Protein AF-A0A4Q3WCX5-F1 (afdb_monomer_lite)

Foldseek 3Di:
DDDDPVLQCVLVVLVVLVCLQDPQWDWDWADLDPPAHTWIWTDDPAAIEIEGEDALVVPPVVVVSVVVVCVVVCVPPVRHQYEYEYEYEQPHDDPPCSQVVQQPPPPPHGYHYFYCPPDNNLRCCPDPPGDQDPPDVPDRSDQPDQLSVVVVVVDDSVVSVVVPDD

Structure (mmCIF, N/CA/C/O backbone):
data_AF-A0A4Q3WCX5-F1
#
_entry.id   AF-A0A4Q3WCX5-F1
#
loop_
_atom_site.group_PDB
_atom_site.id
_atom_site.type_symbol
_atom_site.label_atom_id
_atom_site.label_alt_id
_atom_site.label_comp_id
_atom_site.label_asym_id
_atom_site.label_entity_id
_atom_site.label_seq_id
_atom_site.pdbx_PDB_ins_code
_atom_site.Cartn_x
_atom_site.Cartn_y
_atom_site.Cartn_z
_atom_site.occupancy
_atom_site.B_iso_or_equiv
_atom_site.auth_seq_id
_atom_site.auth_comp_id
_atom_site.auth_asym_id
_atom_site.auth_atom_id
_atom_site.pdbx_PDB_model_num
ATOM 1 N N . MET A 1 1 ? 4.380 7.000 -21.592 1.00 39.69 1 MET A N 1
ATOM 2 C CA . MET A 1 1 ? 4.723 5.566 -21.637 1.00 39.69 1 MET A CA 1
ATOM 3 C C . MET A 1 1 ? 3.419 4.805 -21.784 1.00 39.69 1 MET A C 1
ATOM 5 O O . MET A 1 1 ? 2.483 5.125 -21.067 1.00 39.69 1 MET A O 1
ATOM 9 N N . GLN A 1 2 ? 3.297 3.947 -22.798 1.00 39.47 2 GLN A N 1
ATOM 10 C CA . GLN A 1 2 ? 2.069 3.188 -23.054 1.00 39.47 2 GLN A CA 1
ATOM 11 C C . GLN A 1 2 ? 1.974 2.072 -22.010 1.00 39.47 2 GLN A C 1
ATOM 13 O O . GLN A 1 2 ? 2.791 1.157 -22.020 1.00 39.47 2 GLN A O 1
ATOM 18 N N . SER A 1 3 ? 1.033 2.190 -21.077 1.00 44.22 3 SER A N 1
ATOM 19 C CA . SER A 1 3 ? 0.744 1.155 -20.085 1.00 44.22 3 SER A CA 1
ATOM 20 C C . SER A 1 3 ? 0.223 -0.090 -20.807 1.00 44.22 3 SER A C 1
ATOM 22 O O . SER A 1 3 ? -0.781 -0.013 -21.516 1.00 44.22 3 SER A O 1
ATOM 24 N N . SER A 1 4 ? 0.926 -1.215 -20.673 1.00 53.41 4 SER A N 1
ATOM 25 C CA . SER A 1 4 ? 0.477 -2.519 -21.168 1.00 53.41 4 SER A CA 1
ATOM 26 C C . SER A 1 4 ? -0.935 -2.849 -20.648 1.00 53.41 4 SER A C 1
ATOM 28 O O . SER A 1 4 ? -1.281 -2.461 -19.534 1.00 53.41 4 SER A O 1
ATOM 30 N N . PRO A 1 5 ? -1.768 -3.587 -21.403 1.00 57.22 5 PRO A N 1
ATOM 31 C CA . PRO A 1 5 ? -3.126 -3.943 -20.972 1.00 57.22 5 PRO A CA 1
ATOM 32 C C . PRO A 1 5 ? -3.152 -4.699 -19.634 1.00 57.22 5 PRO A C 1
ATOM 34 O O . PRO A 1 5 ? -4.095 -4.544 -18.866 1.00 57.22 5 PRO A O 1
ATOM 37 N N . GLU A 1 6 ? -2.088 -5.441 -19.329 1.00 56.97 6 GLU A N 1
ATOM 38 C CA . GLU A 1 6 ? -1.905 -6.162 -18.067 1.00 56.97 6 GLU A CA 1
ATOM 39 C C . GLU A 1 6 ? -1.707 -5.213 -16.877 1.00 56.97 6 GLU A C 1
ATOM 41 O O . GLU A 1 6 ? -2.261 -5.452 -15.812 1.00 56.97 6 GLU A O 1
ATOM 46 N N . THR A 1 7 ? -1.015 -4.076 -17.037 1.00 59.81 7 THR A N 1
ATOM 47 C CA . THR A 1 7 ? -0.852 -3.112 -15.932 1.00 59.81 7 THR A CA 1
ATOM 48 C C . THR A 1 7 ? -2.122 -2.314 -15.647 1.00 59.81 7 THR A C 1
ATOM 50 O O . THR A 1 7 ? -2.286 -1.798 -14.542 1.00 59.81 7 THR A O 1
ATOM 53 N N . LEU A 1 8 ? -3.051 -2.253 -16.607 1.00 62.56 8 LEU A N 1
ATOM 54 C CA . LEU A 1 8 ? -4.349 -1.598 -16.448 1.00 62.56 8 LEU A CA 1
ATOM 55 C C . LEU A 1 8 ? -5.356 -2.450 -15.656 1.00 62.56 8 LEU A C 1
ATOM 57 O O . LEU A 1 8 ? -6.221 -1.870 -15.000 1.00 62.56 8 LEU A O 1
ATOM 61 N N . SER A 1 9 ? -5.248 -3.787 -15.670 1.00 73.50 9 SER A N 1
ATOM 62 C CA . SER A 1 9 ? -6.115 -4.682 -14.878 1.00 73.50 9 SER A CA 1
ATOM 63 C C . SER A 1 9 ? -5.620 -4.910 -13.446 1.00 73.50 9 SER A C 1
ATOM 65 O O . SER A 1 9 ? -6.417 -5.289 -12.582 1.00 73.50 9 SER A O 1
ATOM 67 N N . LEU A 1 10 ? -4.343 -4.617 -13.161 1.00 76.88 10 LEU A N 1
ATOM 68 C CA . LEU A 1 10 ? -3.723 -4.824 -11.844 1.00 76.88 10 LEU A CA 1
ATOM 69 C C . LEU A 1 10 ? -4.521 -4.241 -10.667 1.00 76.88 10 LEU A C 1
ATOM 71 O O . LEU A 1 10 ? -4.666 -4.947 -9.671 1.00 76.88 10 LEU A O 1
ATOM 75 N N . PRO A 1 11 ? -5.070 -3.009 -10.714 1.00 79.25 11 PRO A N 1
ATOM 76 C CA . PRO A 1 11 ? -5.843 -2.479 -9.587 1.00 79.25 11 PRO A CA 1
ATOM 77 C C . PRO A 1 11 ? -7.115 -3.289 -9.303 1.00 79.25 11 PRO A C 1
ATOM 79 O O . PRO A 1 11 ? -7.466 -3.522 -8.144 1.00 79.25 11 PRO A O 1
ATOM 82 N N . THR A 1 12 ? -7.785 -3.770 -10.351 1.00 80.50 12 THR A N 1
ATOM 83 C CA . THR A 1 12 ? -8.988 -4.600 -10.230 1.00 80.50 12 THR A CA 1
ATOM 84 C C . THR A 1 12 ? -8.648 -5.985 -9.676 1.00 80.50 12 THR A C 1
ATOM 86 O O . THR A 1 12 ? -9.320 -6.474 -8.765 1.00 80.50 12 THR A O 1
ATOM 89 N N . GLU A 1 13 ? -7.565 -6.598 -10.156 1.00 83.75 13 GLU A N 1
ATOM 90 C CA . GLU A 1 13 ? -7.060 -7.878 -9.645 1.00 83.75 13 GLU A CA 1
ATOM 91 C C . GLU A 1 13 ? -6.621 -7.769 -8.179 1.00 83.75 13 GLU A C 1
ATOM 93 O O . GLU A 1 13 ? -6.980 -8.611 -7.350 1.00 83.75 13 GLU A O 1
ATOM 98 N N . LEU A 1 14 ? -5.931 -6.682 -7.828 1.00 84.06 14 LEU A N 1
ATOM 99 C CA . LEU A 1 14 ? -5.514 -6.352 -6.468 1.00 84.06 14 LEU A CA 1
ATOM 100 C C . LEU A 1 14 ? -6.710 -6.229 -5.534 1.00 84.06 14 LEU A C 1
ATOM 102 O O . LEU A 1 14 ? -6.723 -6.839 -4.466 1.00 84.06 14 LEU A O 1
ATOM 106 N N . ARG A 1 15 ? -7.745 -5.498 -5.953 1.00 85.38 15 ARG A N 1
ATOM 107 C CA . ARG A 1 15 ? -8.984 -5.379 -5.188 1.00 85.38 15 ARG A CA 1
ATOM 108 C C . ARG A 1 15 ? -9.668 -6.729 -5.000 1.00 85.38 15 ARG A C 1
ATOM 110 O O . ARG A 1 15 ? -10.064 -7.029 -3.877 1.00 85.38 15 ARG A O 1
ATOM 117 N N . SER A 1 16 ? -9.817 -7.523 -6.061 1.00 84.12 16 SER A N 1
ATOM 118 C CA . SER A 1 16 ? -10.473 -8.836 -5.975 1.00 84.12 16 SER A CA 1
ATOM 119 C C . SER A 1 16 ? -9.734 -9.769 -5.009 1.00 84.12 16 SER A C 1
ATOM 121 O O . SER A 1 16 ? -10.332 -10.299 -4.076 1.00 84.12 16 SER A O 1
ATOM 123 N N . THR A 1 17 ? -8.406 -9.834 -5.126 1.00 83.75 17 THR A N 1
ATOM 124 C CA . THR A 1 17 ? -7.548 -10.647 -4.259 1.00 83.75 17 THR A CA 1
ATOM 125 C C . THR A 1 17 ? -7.612 -10.175 -2.808 1.00 83.75 17 THR A C 1
ATOM 127 O O . THR A 1 17 ? -7.723 -10.984 -1.889 1.00 83.75 17 THR A O 1
ATOM 130 N N . LEU A 1 18 ? -7.565 -8.861 -2.570 1.00 83.38 18 LEU A N 1
ATOM 131 C CA . LEU A 1 18 ? -7.685 -8.311 -1.221 1.00 83.38 18 LEU A CA 1
ATOM 132 C C . LEU A 1 18 ? -9.070 -8.564 -0.620 1.00 83.38 18 LEU A C 1
ATOM 134 O O . LEU A 1 18 ? -9.153 -8.854 0.572 1.00 83.38 18 LEU A O 1
ATOM 138 N N . ALA A 1 19 ? -10.137 -8.486 -1.415 1.00 84.06 19 ALA A N 1
ATOM 139 C CA . ALA A 1 19 ? -11.495 -8.772 -0.964 1.00 84.06 19 ALA A CA 1
ATOM 140 C C . ALA A 1 19 ? -11.661 -10.236 -0.534 1.00 84.06 19 ALA A C 1
ATOM 142 O O . ALA A 1 19 ? -12.272 -10.500 0.505 1.00 84.06 19 ALA A O 1
ATOM 143 N N . ASP A 1 20 ? -11.047 -11.168 -1.264 1.00 81.88 20 ASP A N 1
ATOM 144 C CA . ASP A 1 20 ? -11.038 -12.588 -0.907 1.00 81.88 20 ASP A CA 1
ATOM 145 C C . ASP A 1 20 ? -10.256 -12.855 0.389 1.00 81.88 20 ASP A C 1
ATOM 147 O O . ASP A 1 20 ? -10.688 -13.642 1.238 1.00 81.88 20 ASP A O 1
ATOM 151 N N . LEU A 1 21 ? -9.126 -12.164 0.578 1.00 75.12 21 LEU A N 1
ATOM 152 C CA . LEU A 1 21 ? -8.282 -12.287 1.772 1.00 75.12 21 LEU A CA 1
ATOM 153 C C . LEU A 1 21 ? -8.895 -11.622 3.017 1.00 75.12 21 LEU A C 1
ATOM 155 O O . LEU A 1 21 ? -8.645 -12.058 4.143 1.00 75.12 21 LEU A O 1
ATOM 159 N N . MET A 1 22 ? -9.691 -10.566 2.837 1.00 77.25 22 MET A N 1
ATOM 160 C CA . MET A 1 22 ? -10.163 -9.685 3.908 1.00 77.25 22 MET A CA 1
ATOM 161 C C . MET A 1 22 ? -11.687 -9.632 3.980 1.00 77.25 22 MET A C 1
ATOM 163 O O . MET A 1 22 ? -12.321 -8.622 3.658 1.00 77.25 22 MET A O 1
ATOM 167 N N . LYS A 1 23 ? -12.292 -10.698 4.505 1.00 75.25 23 LYS A N 1
ATOM 168 C CA . LYS A 1 23 ? -13.734 -10.708 4.783 1.00 75.25 23 LYS A CA 1
ATOM 169 C C . LYS A 1 23 ? -14.084 -9.612 5.801 1.00 75.25 23 LYS A C 1
ATOM 171 O O . LYS A 1 23 ? -13.560 -9.605 6.912 1.00 75.25 23 LYS A O 1
ATOM 176 N N . GLY A 1 24 ? -14.967 -8.688 5.415 1.00 73.50 24 GLY A N 1
ATOM 177 C CA . GLY A 1 24 ? -15.431 -7.580 6.264 1.00 73.50 24 GLY A CA 1
ATOM 178 C C . GLY A 1 24 ? -14.653 -6.264 6.126 1.00 73.50 24 GLY A C 1
ATOM 179 O O . GLY A 1 24 ? -14.924 -5.331 6.880 1.00 73.50 24 GLY A O 1
ATOM 180 N N . ALA A 1 25 ? -13.708 -6.163 5.186 1.00 83.31 25 ALA A N 1
ATOM 181 C CA . ALA A 1 25 ? -13.128 -4.881 4.791 1.00 83.31 25 ALA A CA 1
ATOM 182 C C . ALA A 1 25 ? -13.940 -4.232 3.658 1.00 83.31 25 ALA A C 1
ATOM 184 O O . ALA A 1 25 ? -14.460 -4.919 2.778 1.00 83.31 25 ALA A O 1
ATOM 185 N N . THR A 1 26 ? -14.023 -2.903 3.668 1.00 88.50 26 THR A N 1
ATOM 186 C CA . THR A 1 26 ? -14.629 -2.129 2.579 1.00 88.50 26 THR A CA 1
ATOM 187 C C . THR A 1 26 ? -13.536 -1.685 1.618 1.00 88.50 26 THR A C 1
ATOM 189 O O . THR A 1 26 ? -12.497 -1.198 2.059 1.00 88.50 26 THR A O 1
ATOM 192 N N . PHE A 1 27 ? -13.778 -1.820 0.316 1.00 89.38 27 PHE A N 1
ATOM 193 C CA . PHE A 1 27 ? -12.826 -1.440 -0.725 1.00 89.38 27 PHE A CA 1
ATOM 194 C C . PHE A 1 27 ? -13.395 -0.347 -1.625 1.00 89.38 27 PHE A C 1
ATOM 196 O O . PHE A 1 27 ? -14.541 -0.454 -2.067 1.00 89.38 27 PHE A O 1
ATOM 203 N N . SER A 1 28 ? -12.585 0.662 -1.937 1.00 89.69 28 SER A N 1
ATOM 204 C CA . SER A 1 28 ? -12.871 1.666 -2.967 1.00 89.69 28 SER A CA 1
ATOM 205 C C . SER A 1 28 ? -11.671 1.843 -3.893 1.00 89.69 28 SER A C 1
ATOM 207 O O . SER A 1 28 ? -10.533 1.605 -3.504 1.00 89.69 28 SER A O 1
ATOM 209 N N . GLU A 1 29 ? -11.929 2.234 -5.136 1.00 89.69 29 GLU A N 1
ATOM 210 C CA . GLU A 1 29 ? -10.898 2.586 -6.114 1.00 89.69 29 GLU A CA 1
ATOM 211 C C . GLU A 1 29 ? -10.969 4.086 -6.364 1.00 89.69 29 GLU A C 1
ATOM 213 O O . GLU A 1 29 ? -12.040 4.616 -6.662 1.00 89.69 29 GLU A O 1
ATOM 218 N N . GLU A 1 30 ? -9.839 4.772 -6.225 1.00 88.12 30 GLU A N 1
ATOM 219 C CA . GLU A 1 30 ? -9.784 6.224 -6.329 1.00 88.12 30 GLU A CA 1
ATOM 220 C C . GLU A 1 30 ? -8.654 6.680 -7.248 1.00 88.12 30 GLU A C 1
ATOM 222 O O . GLU A 1 30 ? -7.478 6.378 -7.037 1.00 88.12 30 GLU A O 1
ATOM 227 N N . VAL A 1 31 ? -9.001 7.466 -8.267 1.00 89.25 31 VAL A N 1
ATOM 228 C CA . VAL A 1 31 ? -8.014 8.111 -9.137 1.00 89.25 31 VAL A CA 1
ATOM 229 C C . VAL A 1 31 ? -7.523 9.380 -8.447 1.00 89.25 31 VAL A C 1
ATOM 231 O O . VAL A 1 31 ? -8.137 10.441 -8.547 1.00 89.25 31 VAL A O 1
ATOM 234 N N . LEU A 1 32 ? -6.409 9.270 -7.722 1.00 87.25 32 LEU A N 1
ATOM 235 C CA . LEU A 1 32 ? -5.849 10.395 -6.961 1.00 87.25 32 LEU A CA 1
ATOM 236 C C . LEU A 1 32 ? -5.078 11.391 -7.841 1.00 87.25 32 LEU A C 1
ATOM 238 O O . LEU A 1 32 ? -4.933 12.560 -7.477 1.00 87.25 32 LEU A O 1
ATOM 242 N N . ARG A 1 33 ? -4.584 10.942 -9.001 1.00 83.38 33 ARG A N 1
ATOM 243 C CA . ARG A 1 33 ? -3.826 11.756 -9.957 1.00 83.38 33 ARG A CA 1
ATOM 244 C C . ARG A 1 33 ? -4.130 11.321 -11.389 1.00 83.38 33 ARG A C 1
ATOM 246 O O . ARG A 1 33 ? -4.118 10.134 -11.694 1.00 83.38 33 ARG A O 1
ATOM 253 N N . GLY A 1 34 ? -4.368 12.289 -12.274 1.00 77.19 34 GLY A N 1
ATOM 254 C CA . GLY A 1 34 ? -4.553 12.019 -13.700 1.00 77.19 34 GLY A CA 1
ATOM 255 C C . GLY A 1 34 ? -3.282 11.447 -14.333 1.00 77.19 34 GLY A C 1
ATOM 256 O O . GLY A 1 34 ? -2.194 11.967 -14.095 1.00 77.19 34 GLY A O 1
ATOM 257 N N . GLY A 1 35 ? -3.431 10.389 -15.133 1.00 75.38 35 GLY A N 1
ATOM 258 C CA . GLY A 1 35 ? -2.319 9.702 -15.799 1.00 75.38 35 GLY A CA 1
ATOM 259 C C . GLY A 1 35 ? -1.666 8.578 -14.987 1.00 75.38 35 GLY A C 1
ATOM 260 O O . GLY A 1 35 ? -0.820 7.882 -15.538 1.00 75.38 35 GLY A O 1
ATOM 261 N N . CYS A 1 36 ? -2.075 8.367 -13.732 1.00 80.62 36 CYS A N 1
ATOM 262 C CA . CYS A 1 36 ? -1.656 7.228 -12.912 1.00 80.62 36 CYS A CA 1
ATOM 263 C C . CYS A 1 36 ? -2.797 6.208 -12.762 1.00 80.62 36 CYS A C 1
ATOM 265 O O . CYS A 1 36 ? -3.968 6.527 -12.988 1.00 80.62 36 CYS A O 1
ATOM 267 N N . LEU A 1 37 ? -2.453 4.988 -12.346 1.00 83.12 37 LEU A N 1
ATOM 268 C CA . LEU A 1 37 ? -3.434 3.952 -12.021 1.00 83.12 37 LEU A CA 1
ATOM 269 C C . LEU A 1 37 ? -4.257 4.331 -10.773 1.00 83.12 37 LEU A C 1
ATOM 271 O O . LEU A 1 37 ? -3.757 5.046 -9.896 1.00 83.12 37 LEU A O 1
ATOM 275 N N . PRO A 1 38 ? -5.517 3.866 -10.672 1.00 87.31 38 PRO A N 1
ATOM 276 C CA . PRO A 1 38 ? -6.331 4.076 -9.483 1.00 87.31 38 PRO A CA 1
ATOM 277 C C . PRO A 1 38 ? -5.689 3.423 -8.255 1.00 87.31 38 PRO A C 1
ATOM 279 O O . PRO A 1 38 ? -5.157 2.315 -8.313 1.00 87.31 38 PRO A O 1
ATOM 282 N N . VAL A 1 39 ? -5.777 4.120 -7.124 1.00 91.19 39 VAL A N 1
ATOM 283 C CA . VAL A 1 39 ? -5.345 3.627 -5.817 1.00 91.19 39 VAL A CA 1
ATOM 284 C C . VAL A 1 39 ? -6.493 2.842 -5.200 1.00 91.19 39 VAL A C 1
ATOM 286 O O . VAL A 1 39 ? -7.607 3.354 -5.075 1.00 91.19 39 VAL A O 1
ATOM 289 N N . VAL A 1 40 ? -6.223 1.606 -4.788 1.00 92.06 40 VAL A N 1
ATOM 290 C CA . VAL A 1 40 ? -7.197 0.779 -4.071 1.00 92.06 40 VAL A CA 1
ATOM 291 C C . VAL A 1 40 ? -7.118 1.131 -2.590 1.00 92.06 40 VAL A C 1
ATOM 293 O O . VAL A 1 40 ? -6.089 0.937 -1.950 1.00 92.06 40 VAL A O 1
ATOM 296 N N . MET A 1 41 ? 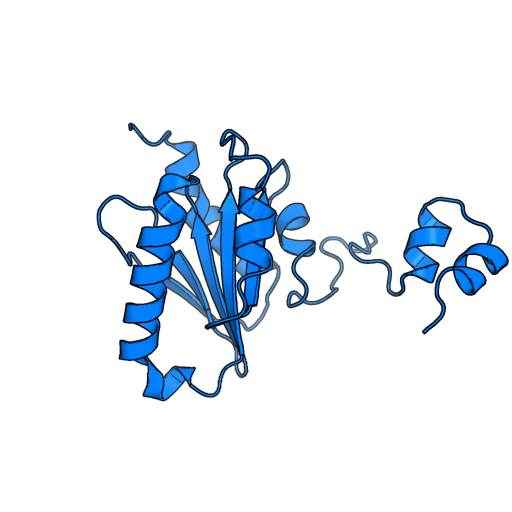-8.198 1.647 -2.021 1.00 92.12 41 MET A N 1
ATOM 297 C CA . MET A 1 41 ? -8.321 1.917 -0.593 1.00 92.12 41 MET A CA 1
ATOM 298 C C . MET A 1 41 ? -9.025 0.749 0.086 1.00 92.12 41 MET A C 1
ATOM 300 O O . MET A 1 41 ? -10.118 0.354 -0.310 1.00 92.12 41 MET A O 1
ATOM 304 N N . MET A 1 42 ? -8.420 0.227 1.146 1.00 91.25 42 MET A N 1
ATOM 305 C CA . MET A 1 42 ? -9.026 -0.738 2.054 1.00 91.25 42 MET A CA 1
ATOM 306 C C . MET A 1 42 ? -9.334 -0.050 3.382 1.00 91.25 42 MET A C 1
ATOM 308 O O . MET A 1 42 ? -8.429 0.352 4.118 1.00 91.25 42 MET A O 1
ATOM 312 N N . LEU A 1 43 ? -10.618 0.042 3.714 1.00 90.06 43 LEU A N 1
ATOM 313 C CA . LEU A 1 43 ? -11.111 0.635 4.947 1.00 90.06 43 LEU A CA 1
ATOM 314 C C . LEU A 1 43 ? -11.596 -0.447 5.913 1.00 90.06 43 LEU A C 1
ATOM 316 O O . LEU A 1 43 ? -12.410 -1.307 5.575 1.00 90.06 43 LEU A O 1
ATOM 320 N N . ARG A 1 44 ? -11.114 -0.368 7.151 1.00 88.44 44 ARG A N 1
ATOM 321 C CA . ARG A 1 44 ? -11.549 -1.191 8.285 1.00 88.44 44 ARG A CA 1
ATOM 322 C C . ARG A 1 44 ? -11.964 -0.295 9.447 1.00 88.44 44 ARG A C 1
ATOM 324 O O . ARG A 1 44 ? -11.771 0.925 9.420 1.00 88.44 44 ARG A O 1
ATOM 331 N N . GLN A 1 45 ? -12.505 -0.899 10.504 1.00 85.62 45 GLN A N 1
ATOM 332 C CA . GLN A 1 45 ? -12.936 -0.168 11.699 1.00 85.62 45 GLN A CA 1
ATOM 333 C C . GLN A 1 45 ? -11.809 0.705 12.280 1.00 85.62 45 GLN A C 1
ATOM 335 O O . GLN A 1 45 ? -12.024 1.892 12.514 1.00 85.62 45 GLN A O 1
ATOM 340 N N . HIS A 1 46 ? -10.592 0.162 12.383 1.00 86.88 46 HIS A N 1
ATOM 341 C CA . HIS A 1 46 ? -9.446 0.836 13.009 1.00 86.88 46 HIS A CA 1
ATOM 342 C C . HIS A 1 46 ? -8.297 1.175 12.053 1.00 86.88 46 HIS A C 1
ATOM 344 O O . HIS A 1 46 ? -7.304 1.733 12.493 1.00 86.88 46 HIS A O 1
ATOM 350 N N . ALA A 1 47 ? -8.399 0.852 10.760 1.00 89.75 47 ALA A N 1
ATOM 351 C CA . ALA A 1 47 ? -7.286 1.028 9.828 1.00 89.75 47 ALA A CA 1
ATOM 352 C C . ALA A 1 47 ? -7.745 1.497 8.446 1.00 89.75 47 ALA A C 1
ATOM 354 O O . ALA A 1 47 ? -8.827 1.124 7.984 1.00 89.75 47 ALA A O 1
ATOM 355 N N . LEU A 1 48 ? -6.884 2.269 7.792 1.00 92.56 48 LEU A N 1
ATOM 356 C CA . LEU A 1 48 ? -6.963 2.658 6.390 1.00 92.56 48 LEU A CA 1
ATOM 357 C C . LEU A 1 48 ? -5.671 2.215 5.704 1.00 92.56 48 LEU A C 1
ATOM 359 O O . LEU A 1 48 ? -4.576 2.572 6.135 1.00 92.56 48 LEU A O 1
ATOM 363 N N . THR A 1 49 ? -5.786 1.453 4.625 1.00 93.19 49 THR A N 1
ATOM 364 C CA . THR A 1 49 ? -4.631 1.039 3.829 1.00 93.19 49 THR A CA 1
ATOM 365 C C . THR A 1 49 ? -4.846 1.434 2.381 1.00 93.19 49 THR A C 1
ATOM 367 O O . THR A 1 49 ? -5.816 1.000 1.768 1.00 93.19 49 THR A O 1
ATOM 370 N N . ALA A 1 50 ? -3.947 2.250 1.846 1.00 94.50 50 ALA A N 1
ATOM 371 C CA . ALA A 1 50 ? -3.936 2.627 0.441 1.00 94.50 50 ALA A CA 1
ATOM 372 C C . ALA A 1 50 ? -2.952 1.739 -0.317 1.00 94.50 50 ALA A C 1
ATOM 374 O O . ALA A 1 50 ? -1.809 1.600 0.112 1.00 94.50 50 ALA A O 1
ATOM 375 N N . PHE A 1 51 ? -3.377 1.167 -1.435 1.00 93.75 51 PHE A N 1
ATOM 376 C CA . PHE A 1 51 ? -2.533 0.392 -2.329 1.00 93.75 51 PHE A CA 1
ATOM 377 C C . 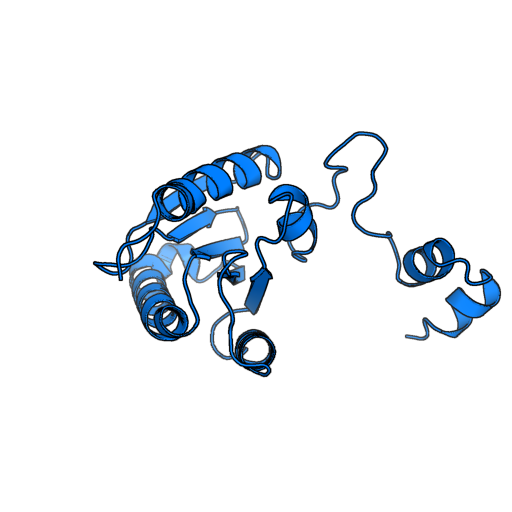PHE A 1 51 ? -2.397 1.130 -3.657 1.00 93.75 51 PHE A C 1
ATOM 379 O O . PHE A 1 51 ? -3.364 1.259 -4.410 1.00 93.75 51 PHE A O 1
ATOM 386 N N . ALA A 1 52 ? -1.199 1.632 -3.928 1.00 93.69 52 ALA A N 1
ATOM 387 C CA . ALA A 1 52 ? -0.863 2.313 -5.170 1.00 93.69 52 ALA A CA 1
ATOM 388 C C . ALA A 1 52 ? -0.009 1.392 -6.044 1.00 93.69 52 ALA A C 1
ATOM 390 O O . ALA A 1 52 ? 0.846 0.683 -5.522 1.00 93.69 52 ALA A O 1
ATOM 391 N N . VAL A 1 53 ? -0.233 1.408 -7.357 1.00 91.62 53 VAL A N 1
ATOM 392 C CA . VAL A 1 53 ? 0.542 0.636 -8.340 1.00 91.62 53 VAL A CA 1
ATOM 393 C C . VAL A 1 53 ? 1.244 1.619 -9.271 1.00 91.62 53 VAL A C 1
ATOM 395 O O . VAL A 1 53 ? 0.594 2.528 -9.787 1.00 91.62 53 VAL A O 1
ATOM 398 N N . GLY A 1 54 ? 2.545 1.445 -9.490 1.00 89.81 54 GLY A N 1
ATOM 399 C CA . GLY A 1 54 ? 3.323 2.331 -10.356 1.00 89.81 54 GLY A CA 1
ATOM 400 C C . GLY A 1 54 ? 4.813 2.004 -10.368 1.00 89.81 54 GLY A C 1
ATOM 401 O O . GLY A 1 54 ? 5.251 1.029 -9.750 1.00 89.81 54 GLY A O 1
ATOM 402 N N . ASP A 1 55 ? 5.586 2.821 -11.081 1.00 90.56 55 ASP A N 1
ATOM 403 C CA . ASP A 1 55 ? 7.050 2.743 -11.107 1.00 90.56 55 ASP A CA 1
ATOM 404 C C . ASP A 1 55 ? 7.715 3.645 -10.047 1.00 90.56 55 ASP A C 1
ATOM 406 O O . ASP A 1 55 ? 7.046 4.230 -9.201 1.00 90.56 55 ASP A O 1
ATOM 410 N N . GLU A 1 56 ? 9.043 3.755 -10.027 1.00 91.31 56 GLU A N 1
ATOM 411 C CA . GLU A 1 56 ? 9.726 4.639 -9.065 1.00 91.31 56 GLU A CA 1
ATOM 412 C C . GLU A 1 56 ? 9.382 6.131 -9.261 1.00 91.31 56 GLU A C 1
ATOM 414 O O . GLU A 1 56 ? 9.298 6.869 -8.278 1.00 91.31 56 GLU A O 1
ATOM 419 N N . ALA A 1 57 ? 9.134 6.584 -10.494 1.00 89.69 57 ALA A N 1
ATOM 420 C CA . ALA A 1 57 ? 8.820 7.983 -10.794 1.00 89.69 57 ALA A CA 1
ATOM 421 C C . ALA A 1 57 ? 7.391 8.372 -10.374 1.00 89.69 57 ALA A C 1
ATOM 423 O O . ALA A 1 57 ? 7.126 9.536 -10.055 1.00 89.69 57 ALA A O 1
ATOM 424 N N . ASP A 1 58 ? 6.482 7.400 -10.335 1.00 90.94 58 ASP A N 1
ATOM 425 C CA . ASP A 1 58 ? 5.097 7.581 -9.905 1.00 90.94 58 ASP A CA 1
ATOM 426 C C . ASP A 1 58 ? 4.932 7.678 -8.380 1.00 90.94 58 ASP A C 1
ATOM 428 O O . ASP A 1 58 ? 3.921 8.215 -7.912 1.00 90.94 58 ASP A O 1
ATOM 432 N N . TYR A 1 59 ? 5.916 7.217 -7.599 1.00 92.50 59 TYR A N 1
ATOM 433 C CA . TYR A 1 59 ? 5.800 7.108 -6.142 1.00 92.50 59 TYR A CA 1
ATOM 434 C C . TYR A 1 59 ? 5.535 8.457 -5.467 1.00 92.50 59 TYR A C 1
ATOM 436 O O . TYR A 1 59 ? 4.504 8.626 -4.812 1.00 92.50 59 TYR A O 1
ATOM 444 N N . GLU A 1 60 ? 6.443 9.424 -5.631 1.00 92.12 60 GLU A N 1
ATOM 445 C CA . GLU A 1 60 ? 6.373 10.700 -4.909 1.00 92.12 60 GLU A CA 1
ATOM 446 C C . GLU A 1 60 ? 5.075 11.459 -5.239 1.00 92.12 60 GLU A C 1
ATOM 448 O O . GLU A 1 60 ? 4.353 11.867 -4.323 1.00 92.12 60 GLU A O 1
ATOM 453 N N . PRO A 1 61 ? 4.675 11.589 -6.521 1.00 92.38 61 PRO A N 1
ATOM 454 C CA . PRO A 1 61 ? 3.431 12.270 -6.846 1.00 92.38 61 PRO A CA 1
ATOM 455 C C . PRO A 1 61 ? 2.167 11.544 -6.370 1.00 92.38 61 PRO A C 1
ATOM 457 O O . PRO A 1 61 ? 1.202 12.211 -5.986 1.00 92.38 61 PRO A O 1
ATOM 460 N N . LEU A 1 62 ? 2.136 10.205 -6.406 1.00 93.00 62 LEU A N 1
ATOM 461 C CA . LEU A 1 62 ? 1.003 9.427 -5.893 1.00 93.00 62 LEU A CA 1
ATOM 462 C C . LEU A 1 62 ? 0.897 9.542 -4.377 1.00 93.00 62 LEU A C 1
ATOM 464 O O . LEU A 1 62 ? -0.201 9.706 -3.843 1.00 93.00 62 LEU A O 1
ATOM 468 N N . TYR A 1 63 ? 2.031 9.509 -3.686 1.00 93.81 63 TYR A N 1
ATOM 469 C CA . TYR A 1 63 ? 2.083 9.655 -2.243 1.00 93.81 63 TYR A CA 1
ATOM 470 C C . TYR A 1 63 ? 1.653 11.061 -1.794 1.00 93.81 63 TYR A C 1
ATOM 472 O O . TYR A 1 63 ? 0.859 11.208 -0.862 1.00 93.81 63 TYR A O 1
ATOM 480 N N . GLU A 1 64 ? 2.070 12.111 -2.504 1.00 93.38 64 GLU A N 1
ATOM 481 C CA . GLU A 1 64 ? 1.573 13.474 -2.279 1.00 93.38 64 GLU A CA 1
ATOM 482 C C . GLU A 1 64 ? 0.066 13.604 -2.537 1.00 93.38 64 GLU A C 1
ATOM 484 O O . GLU A 1 64 ? -0.660 14.242 -1.764 1.00 93.38 64 GLU A O 1
ATOM 489 N N . ALA A 1 65 ? -0.438 12.981 -3.605 1.00 93.75 65 ALA A N 1
ATOM 490 C CA . ALA A 1 65 ? -1.868 12.957 -3.898 1.00 93.75 65 ALA A CA 1
ATOM 491 C C . ALA A 1 65 ? -2.656 12.230 -2.796 1.00 93.75 65 ALA A C 1
ATOM 493 O O . ALA A 1 65 ? -3.702 12.717 -2.360 1.00 93.75 65 ALA A O 1
ATOM 494 N N . PHE A 1 66 ? -2.114 11.128 -2.275 1.00 94.38 66 PHE A N 1
ATOM 495 C CA . PHE A 1 66 ? -2.666 10.411 -1.132 1.00 94.38 66 PHE A CA 1
ATOM 496 C C . PHE A 1 66 ? -2.715 11.267 0.132 1.00 94.38 66 PHE A C 1
ATOM 498 O O . PHE A 1 66 ? -3.772 11.351 0.756 1.00 94.38 66 PHE A O 1
ATOM 505 N N . LYS A 1 67 ? -1.634 11.972 0.485 1.00 93.81 67 LYS A N 1
ATOM 506 C CA . LYS A 1 67 ? -1.628 12.884 1.642 1.00 93.81 67 LYS A CA 1
ATOM 507 C C . LYS A 1 67 ? -2.710 13.956 1.522 1.00 93.81 67 LYS A C 1
ATOM 509 O O . LYS A 1 67 ? -3.463 14.187 2.467 1.00 93.81 67 LYS A O 1
ATOM 514 N N . LYS A 1 68 ? -2.845 14.577 0.346 1.00 93.56 68 LYS A N 1
ATOM 515 C CA . LYS A 1 68 ? -3.904 15.568 0.083 1.00 93.56 68 LYS A CA 1
ATOM 516 C C . LYS A 1 68 ? -5.296 14.961 0.221 1.00 93.56 68 LYS A C 1
ATOM 518 O O . LYS A 1 68 ? -6.185 15.595 0.788 1.00 93.56 68 LYS A O 1
ATOM 523 N N . HIS A 1 69 ? -5.488 13.746 -0.281 1.00 93.06 69 HIS A N 1
ATOM 524 C CA . HIS A 1 69 ? -6.756 13.034 -0.172 1.00 93.06 69 HIS A CA 1
ATOM 525 C C . HIS A 1 69 ? -7.106 12.671 1.271 1.00 93.06 69 HIS A C 1
ATOM 527 O O . HIS A 1 69 ? -8.243 12.854 1.707 1.00 93.06 69 HIS A O 1
ATOM 533 N N . TYR A 1 70 ? -6.110 12.246 2.044 1.00 92.44 70 TYR A N 1
ATOM 534 C CA . TYR A 1 70 ? -6.261 11.985 3.466 1.00 92.44 70 TYR A CA 1
ATOM 535 C C . TYR A 1 70 ? -6.678 13.237 4.238 1.00 92.44 70 TYR A C 1
ATOM 537 O O . TYR A 1 70 ? -7.619 13.188 5.027 1.00 92.44 70 TYR A O 1
ATOM 545 N N . LEU A 1 71 ? -6.040 14.381 3.973 1.00 92.00 71 LEU A N 1
ATOM 546 C CA . LEU A 1 71 ? -6.378 15.641 4.638 1.00 92.00 71 LEU A CA 1
ATOM 547 C C . LEU A 1 71 ? -7.831 16.068 4.376 1.00 92.00 71 LEU A C 1
ATOM 549 O O . LEU A 1 71 ? -8.506 16.515 5.307 1.00 92.00 71 LEU A O 1
ATOM 553 N N . LYS A 1 72 ? -8.341 15.861 3.153 1.00 92.25 72 LYS A N 1
ATOM 554 C CA . LYS A 1 72 ? -9.750 16.129 2.800 1.00 92.25 72 LYS A CA 1
ATOM 555 C C . LYS A 1 72 ? -10.741 15.271 3.593 1.00 92.25 72 LYS A C 1
ATOM 557 O O . LYS A 1 72 ? -11.841 15.729 3.877 1.00 92.25 72 LYS A O 1
ATOM 562 N N . ASN A 1 73 ? -10.343 14.058 3.972 1.00 90.44 73 ASN A N 1
ATOM 563 C CA . ASN A 1 73 ? -11.170 13.091 4.700 1.00 90.44 73 ASN A CA 1
ATOM 564 C C . ASN A 1 73 ? -10.750 12.935 6.174 1.00 90.44 73 ASN A C 1
ATOM 566 O O . ASN A 1 73 ? -11.146 11.983 6.851 1.00 90.44 73 ASN A O 1
ATOM 570 N N . SER A 1 74 ? -9.964 13.880 6.699 1.00 88.69 74 SER A N 1
ATOM 571 C CA . SER A 1 74 ? -9.362 13.810 8.038 1.00 88.69 74 SER A CA 1
ATOM 572 C C . SER A 1 74 ? -10.385 13.618 9.160 1.00 88.69 74 SER A C 1
ATOM 574 O O . SER A 1 74 ? -10.110 12.890 10.114 1.00 88.69 74 SER A O 1
ATOM 576 N N . ALA A 1 75 ? -11.590 14.175 9.024 1.00 88.06 75 ALA A N 1
ATOM 577 C CA . ALA A 1 75 ? -12.682 13.976 9.978 1.00 88.06 75 ALA A CA 1
ATOM 578 C C . ALA A 1 75 ? -13.045 12.492 10.185 1.00 88.06 75 ALA A C 1
ATOM 580 O O . ALA A 1 75 ? -13.419 12.099 11.285 1.00 88.06 75 ALA A O 1
ATOM 581 N N . GLN A 1 76 ? -12.915 11.662 9.147 1.00 86.06 76 GLN A N 1
ATOM 582 C CA . GLN A 1 76 ? -13.252 10.237 9.200 1.00 86.06 76 GLN A CA 1
ATOM 583 C C . GLN A 1 76 ? -12.028 9.342 9.432 1.00 86.06 76 GLN A C 1
ATOM 585 O O . GLN A 1 76 ? -12.171 8.216 9.914 1.00 86.06 76 GLN A O 1
ATOM 590 N N . TRP A 1 77 ? -10.834 9.796 9.039 1.00 91.00 77 TRP A N 1
ATOM 591 C CA . TRP A 1 77 ? -9.639 8.947 8.974 1.00 91.00 77 TRP A CA 1
ATOM 592 C C . TRP A 1 77 ? -8.587 9.248 10.042 1.00 91.00 77 TRP A C 1
ATOM 594 O O . TRP A 1 77 ? -7.742 8.396 10.286 1.00 91.00 77 TRP A O 1
ATOM 604 N N . SER A 1 78 ? -8.668 10.393 10.727 1.00 88.25 78 SER A N 1
ATOM 605 C CA . SER A 1 78 ? -7.715 10.803 11.777 1.00 88.25 78 SER A CA 1
ATOM 606 C C . SER A 1 78 ? -7.564 9.817 12.936 1.00 88.25 78 SER A C 1
ATOM 608 O O . SER A 1 78 ? -6.522 9.797 13.582 1.00 88.25 78 SER A O 1
ATOM 610 N N . THR A 1 79 ? -8.578 8.994 13.196 1.00 88.38 79 THR A N 1
ATOM 611 C CA . THR A 1 79 ? -8.573 7.983 14.264 1.00 88.38 79 THR A CA 1
ATOM 612 C C . THR A 1 79 ? -8.129 6.596 13.793 1.00 88.38 79 THR A C 1
ATOM 614 O O . THR A 1 79 ? -8.157 5.650 14.579 1.00 88.38 79 THR A O 1
ATOM 617 N N . LYS A 1 80 ? -7.763 6.441 12.514 1.00 89.88 80 LYS A N 1
ATOM 618 C CA . LYS A 1 80 ? -7.399 5.153 11.914 1.00 89.88 80 LYS A CA 1
ATOM 619 C C . LYS A 1 80 ? -5.891 5.012 11.794 1.00 89.88 80 LYS A C 1
ATOM 621 O O . LYS A 1 80 ? -5.194 5.961 11.453 1.00 89.88 80 LYS A O 1
ATOM 626 N N . ASP A 1 81 ? -5.409 3.787 11.962 1.00 90.62 81 ASP A N 1
ATOM 627 C CA . ASP A 1 81 ? -4.048 3.420 11.594 1.00 90.62 81 ASP A CA 1
ATOM 628 C C . ASP A 1 81 ? -3.899 3.484 10.073 1.00 90.62 81 ASP A C 1
ATOM 630 O O . ASP A 1 81 ? -4.528 2.714 9.340 1.00 90.62 81 ASP A O 1
ATOM 634 N N . VAL A 1 82 ? -3.069 4.410 9.595 1.00 92.06 82 VAL A N 1
ATOM 635 C CA . VAL A 1 82 ? -2.849 4.627 8.164 1.00 92.06 82 VAL A CA 1
ATOM 636 C C . VAL A 1 82 ? -1.622 3.853 7.697 1.00 92.06 82 VAL A C 1
ATOM 638 O O . VAL A 1 82 ? -0.555 3.908 8.317 1.00 92.06 82 VAL A O 1
ATOM 641 N N . ALA A 1 83 ? -1.763 3.164 6.569 1.00 93.06 83 ALA A N 1
ATOM 642 C CA . ALA A 1 83 ? -0.654 2.559 5.850 1.00 93.06 83 ALA A CA 1
ATOM 643 C C . ALA A 1 83 ? -0.733 2.858 4.349 1.00 93.06 83 ALA A C 1
ATOM 645 O O . ALA A 1 83 ? -1.818 2.868 3.764 1.00 93.06 83 ALA A O 1
ATOM 646 N N . PHE A 1 84 ? 0.426 3.059 3.730 1.00 94.56 84 PHE A N 1
ATOM 647 C CA . PHE A 1 84 ? 0.578 3.224 2.290 1.00 94.56 84 PHE A CA 1
ATOM 648 C C . PHE A 1 84 ? 1.422 2.075 1.734 1.00 94.56 84 PHE A C 1
ATOM 650 O O . PHE A 1 84 ? 2.580 1.899 2.108 1.00 94.56 84 PHE A O 1
ATOM 657 N N . VAL A 1 85 ? 0.826 1.264 0.870 1.00 94.31 85 VAL A N 1
ATOM 658 C CA . VAL A 1 85 ? 1.462 0.118 0.224 1.00 94.31 85 VAL A CA 1
ATOM 659 C C . VAL A 1 85 ? 1.743 0.484 -1.223 1.00 94.31 85 VAL A C 1
ATOM 661 O O . VAL A 1 85 ? 0.817 0.708 -2.004 1.00 94.31 85 VAL A O 1
ATOM 664 N N . TYR A 1 86 ? 3.019 0.523 -1.583 1.00 94.31 86 TYR A N 1
ATOM 665 C CA . TYR A 1 86 ? 3.456 0.745 -2.949 1.00 94.31 86 TYR A CA 1
ATOM 666 C C . TYR A 1 86 ? 3.723 -0.591 -3.637 1.00 94.31 86 TYR A C 1
ATOM 668 O O . TYR A 1 86 ? 4.615 -1.343 -3.246 1.00 94.31 86 TYR A O 1
ATOM 676 N N . CYS A 1 87 ? 2.908 -0.908 -4.633 1.00 92.25 87 CYS A N 1
ATOM 677 C CA . CYS A 1 87 ? 2.948 -2.151 -5.380 1.00 92.25 87 CYS A CA 1
ATOM 678 C C . CYS A 1 87 ? 3.749 -1.939 -6.666 1.00 92.25 87 CYS A C 1
ATOM 680 O O . CYS A 1 87 ? 3.310 -1.227 -7.568 1.00 92.25 87 CYS A O 1
ATOM 682 N N . LEU A 1 88 ? 4.914 -2.574 -6.749 1.00 91.25 88 LEU A N 1
ATOM 683 C CA . LEU A 1 88 ? 5.764 -2.566 -7.933 1.00 91.25 88 LEU A CA 1
ATOM 684 C C . LEU A 1 88 ? 5.355 -3.723 -8.858 1.00 91.25 88 LEU A C 1
ATOM 686 O O . LEU A 1 88 ? 5.448 -4.879 -8.423 1.00 91.25 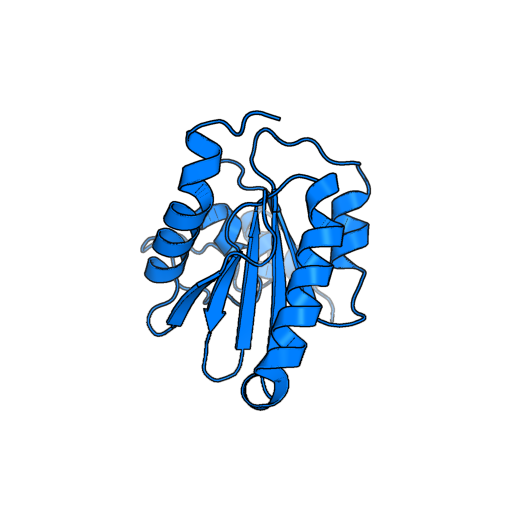88 LEU A O 1
ATOM 690 N N . PRO A 1 89 ? 4.931 -3.456 -10.107 1.00 88.44 89 PRO A N 1
ATOM 691 C CA . PRO A 1 89 ? 4.725 -4.500 -11.111 1.00 88.44 89 PRO A CA 1
ATOM 692 C C . PRO A 1 89 ? 5.995 -5.340 -11.326 1.00 88.44 89 PRO A C 1
ATOM 694 O O . PRO A 1 89 ? 7.109 -4.863 -11.091 1.00 88.44 89 PRO A O 1
ATOM 697 N N . ALA A 1 90 ? 5.841 -6.593 -11.759 1.00 83.44 90 ALA A N 1
A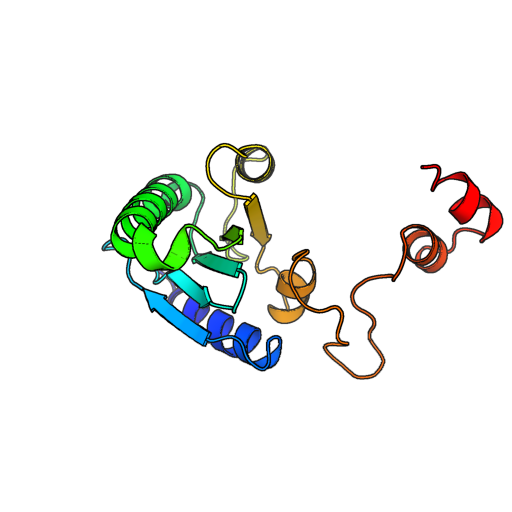TOM 698 C CA . ALA A 1 90 ? 6.953 -7.544 -11.860 1.00 83.44 90 ALA A CA 1
ATOM 699 C C . ALA A 1 90 ? 8.049 -7.082 -12.837 1.00 83.44 90 ALA A C 1
ATOM 701 O O . ALA A 1 90 ? 9.235 -7.320 -12.604 1.00 83.44 90 ALA A O 1
ATOM 702 N N . GLU A 1 91 ? 7.655 -6.382 -13.898 1.00 83.06 91 GLU A N 1
ATOM 703 C CA . GLU A 1 91 ? 8.518 -5.913 -14.984 1.00 83.06 91 GLU A CA 1
ATOM 704 C C . GLU A 1 91 ? 9.279 -4.630 -14.619 1.00 83.06 91 GLU A C 1
ATOM 706 O O . GLU A 1 91 ? 10.207 -4.231 -15.325 1.00 83.06 91 GLU A O 1
ATOM 711 N N . VAL A 1 92 ? 8.904 -3.973 -13.517 1.00 85.19 92 VAL A N 1
ATOM 712 C CA . VAL A 1 92 ? 9.501 -2.704 -13.103 1.00 85.19 92 VAL A CA 1
ATOM 713 C C . VAL A 1 92 ? 10.786 -2.950 -12.316 1.00 85.19 92 VAL A C 1
ATOM 715 O O . VAL A 1 92 ? 10.826 -3.655 -11.298 1.00 85.19 92 VAL A O 1
ATOM 718 N N . ILE A 1 93 ? 11.852 -2.305 -12.786 1.00 87.31 93 ILE A N 1
ATOM 719 C CA . ILE A 1 93 ? 13.142 -2.224 -12.108 1.00 87.31 93 ILE A CA 1
ATOM 720 C C . ILE A 1 93 ? 13.223 -0.860 -11.429 1.00 87.31 93 ILE A C 1
ATOM 722 O O . ILE A 1 93 ? 13.018 0.169 -12.067 1.00 87.31 93 ILE A O 1
ATOM 726 N N . VAL A 1 94 ? 13.534 -0.870 -10.138 1.00 89.50 94 VAL A N 1
ATOM 727 C CA . VAL A 1 94 ? 13.718 0.328 -9.310 1.00 89.50 94 VAL A CA 1
ATOM 728 C C . VAL A 1 94 ? 15.164 0.416 -8.832 1.00 89.50 94 VAL A C 1
ATOM 730 O O . VAL A 1 94 ? 15.892 -0.583 -8.857 1.00 89.50 94 VAL A O 1
ATOM 733 N N . ALA A 1 95 ? 15.584 1.595 -8.381 1.00 90.00 95 ALA A N 1
ATOM 734 C CA . ALA A 1 95 ? 16.878 1.789 -7.747 1.00 90.00 95 ALA A CA 1
ATOM 735 C C . ALA A 1 95 ? 17.055 0.852 -6.540 1.00 90.00 95 ALA A C 1
ATOM 737 O O . ALA A 1 95 ? 16.106 0.541 -5.816 1.00 90.00 95 ALA A O 1
ATOM 738 N N . ALA A 1 96 ? 18.294 0.411 -6.305 1.00 84.19 96 ALA A N 1
ATOM 739 C CA . ALA A 1 96 ? 18.607 -0.581 -5.274 1.00 84.19 96 ALA A CA 1
ATOM 740 C C . ALA A 1 96 ? 18.195 -0.142 -3.857 1.00 84.19 96 ALA A C 1
ATOM 742 O O . ALA A 1 96 ? 17.884 -0.981 -3.015 1.00 84.19 96 ALA A O 1
ATOM 743 N N . ASP A 1 97 ? 18.181 1.164 -3.600 1.00 90.06 97 ASP A N 1
ATOM 744 C CA . ASP A 1 97 ? 17.828 1.763 -2.318 1.00 90.06 97 ASP A CA 1
ATOM 745 C C . ASP A 1 97 ? 16.370 2.240 -2.243 1.00 90.06 97 ASP A C 1
ATOM 747 O O . ASP A 1 97 ? 15.907 2.569 -1.151 1.00 90.06 97 ASP A O 1
ATOM 751 N N . PHE A 1 98 ? 15.623 2.250 -3.355 1.00 90.81 98 PHE A N 1
ATOM 752 C CA . PHE A 1 98 ? 14.262 2.792 -3.419 1.00 90.81 98 PHE A CA 1
ATOM 753 C C . PHE A 1 98 ? 13.350 2.189 -2.346 1.00 90.81 98 PHE A C 1
ATOM 755 O O . PHE A 1 98 ? 12.775 2.926 -1.544 1.00 90.81 98 PHE A O 1
ATOM 762 N N . CYS A 1 99 ? 13.269 0.856 -2.279 1.00 89.50 99 CYS A N 1
ATOM 763 C CA . CYS A 1 99 ? 12.404 0.167 -1.322 1.00 89.50 99 CYS A CA 1
ATOM 764 C C . CYS A 1 99 ? 12.752 0.543 0.123 1.00 89.50 99 CYS A C 1
ATOM 766 O O . CYS A 1 99 ? 11.869 0.870 0.912 1.00 89.50 99 CYS A O 1
ATOM 768 N N . SER A 1 100 ? 14.046 0.566 0.454 1.00 88.62 100 SER A N 1
ATOM 769 C CA . SER A 1 100 ? 14.514 0.925 1.792 1.00 88.62 100 SER A CA 1
ATOM 770 C C . SER A 1 100 ? 14.212 2.381 2.136 1.00 88.62 100 SER A C 1
ATOM 772 O O . SER A 1 100 ? 13.773 2.653 3.249 1.00 88.62 100 SER A O 1
ATOM 774 N N . ARG A 1 101 ? 14.390 3.319 1.195 1.00 90.94 101 ARG A N 1
ATOM 775 C CA . ARG A 1 101 ? 14.046 4.734 1.415 1.00 90.94 101 ARG A CA 1
ATOM 776 C C . ARG A 1 101 ? 12.561 4.906 1.728 1.00 90.94 101 ARG A C 1
ATOM 778 O O . ARG A 1 101 ? 12.220 5.630 2.658 1.00 90.94 101 ARG A O 1
ATOM 785 N N . VAL A 1 102 ? 11.695 4.223 0.980 1.00 90.44 102 VAL A N 1
ATOM 786 C CA . VAL A 1 102 ? 10.241 4.284 1.182 1.00 90.44 102 VAL A CA 1
ATOM 787 C C . VAL A 1 102 ? 9.851 3.693 2.537 1.00 90.44 102 VAL A C 1
ATOM 789 O O . VAL A 1 102 ? 9.106 4.322 3.279 1.00 90.44 102 VAL 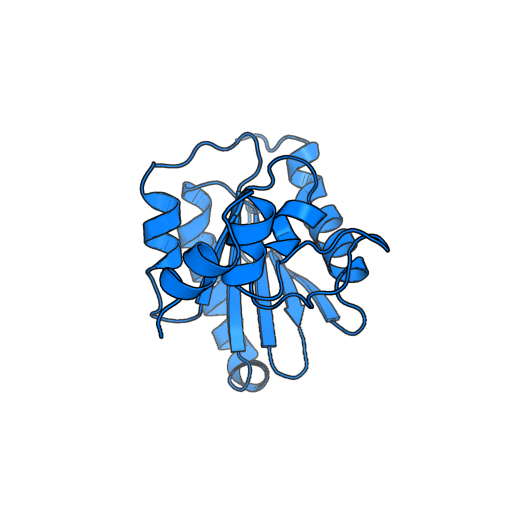A O 1
ATOM 792 N N . GLU A 1 103 ? 10.360 2.515 2.892 1.00 87.75 103 GLU A N 1
ATOM 793 C CA . GLU A 1 103 ? 9.964 1.820 4.126 1.00 87.75 103 GLU A CA 1
ATOM 794 C C . GLU A 1 103 ? 10.510 2.469 5.407 1.00 87.75 103 GLU A C 1
ATOM 796 O O . GLU A 1 103 ? 9.879 2.371 6.460 1.00 87.75 103 GLU A O 1
ATOM 801 N N . VAL A 1 104 ? 11.658 3.150 5.329 1.00 87.31 104 VAL A N 1
ATOM 802 C CA . VAL A 1 104 ? 12.267 3.854 6.472 1.00 87.31 104 VAL A CA 1
ATOM 803 C C . VAL A 1 104 ? 11.619 5.223 6.722 1.00 87.31 104 VAL A C 1
ATOM 805 O O . VAL A 1 104 ? 11.679 5.736 7.841 1.00 87.31 104 VAL A O 1
ATOM 808 N N . ASP A 1 105 ? 10.955 5.820 5.729 1.00 85.31 105 ASP A N 1
ATOM 809 C CA . ASP A 1 105 ? 10.223 7.071 5.923 1.00 85.31 105 ASP A CA 1
ATOM 810 C C . ASP A 1 105 ? 8.916 6.842 6.709 1.00 85.31 105 ASP A C 1
ATOM 812 O O . ASP A 1 105 ? 7.895 6.391 6.181 1.00 85.31 105 ASP A O 1
ATOM 816 N N . VAL A 1 106 ? 8.930 7.237 7.983 1.00 77.00 106 VAL A N 1
ATOM 817 C CA . VAL A 1 106 ? 7.814 7.080 8.930 1.00 77.00 106 VAL A CA 1
ATOM 818 C C . VAL A 1 106 ? 7.025 8.369 9.204 1.00 77.00 106 VAL A C 1
ATOM 820 O O . VAL A 1 106 ? 6.134 8.360 10.049 1.00 77.00 106 VAL A O 1
ATOM 823 N N . TYR A 1 107 ? 7.303 9.483 8.515 1.00 78.12 107 TYR A N 1
ATOM 824 C CA . TYR A 1 107 ? 6.828 10.817 8.937 1.00 78.12 107 TYR A CA 1
ATOM 825 C C . TYR A 1 107 ? 5.303 11.045 8.901 1.00 78.12 107 TYR A C 1
ATOM 827 O O . TYR A 1 107 ? 4.815 11.969 9.547 1.00 78.12 107 TYR A O 1
ATOM 835 N N . PHE A 1 108 ? 4.538 10.242 8.156 1.00 86.81 108 PHE A N 1
ATOM 836 C CA . PHE A 1 108 ? 3.083 10.427 7.993 1.00 86.81 108 PHE A CA 1
ATOM 837 C C . PHE A 1 108 ? 2.281 9.158 8.282 1.00 86.81 108 PHE A C 1
ATOM 839 O O . PHE A 1 108 ? 1.253 9.204 8.949 1.00 86.81 108 PHE A O 1
ATOM 846 N N . CYS A 1 109 ? 2.729 8.021 7.756 1.00 91.00 109 CYS A N 1
ATOM 847 C CA . CYS A 1 109 ? 2.075 6.732 7.921 1.00 91.00 109 CYS A CA 1
ATOM 848 C C . CYS A 1 109 ? 3.103 5.614 7.732 1.00 91.00 109 CYS A C 1
ATOM 850 O O . CYS A 1 109 ? 4.214 5.869 7.258 1.00 91.00 109 CYS A O 1
ATOM 852 N N . ARG A 1 110 ? 2.736 4.377 8.079 1.00 91.75 110 ARG A N 1
ATOM 853 C CA . ARG A 1 110 ? 3.589 3.217 7.787 1.00 91.75 110 ARG A CA 1
ATOM 854 C C . ARG A 1 110 ? 3.609 2.971 6.284 1.00 91.75 110 ARG A C 1
ATOM 856 O O . ARG A 1 110 ? 2.548 2.939 5.660 1.00 91.75 110 ARG A O 1
ATOM 863 N N . LYS A 1 111 ? 4.793 2.759 5.722 1.00 93.44 111 LYS A N 1
ATOM 864 C CA . LYS A 1 111 ? 4.965 2.485 4.298 1.00 93.44 111 LYS A CA 1
ATOM 865 C C . LYS A 1 111 ? 5.478 1.075 4.083 1.00 93.44 111 LYS A C 1
ATOM 867 O O . LYS A 1 111 ? 6.267 0.575 4.878 1.00 93.44 111 LYS A O 1
ATOM 872 N N . TYR A 1 112 ? 5.008 0.451 3.016 1.00 91.44 112 TYR A N 1
ATOM 873 C CA . TYR A 1 112 ? 5.422 -0.886 2.612 1.00 91.44 112 TYR A CA 1
ATOM 874 C C . TYR A 1 112 ? 5.645 -0.895 1.113 1.00 91.44 112 TYR A C 1
ATOM 876 O O . TYR A 1 112 ? 4.832 -0.327 0.382 1.00 91.44 112 TYR A O 1
ATOM 884 N N . VAL A 1 113 ? 6.694 -1.571 0.652 1.00 91.19 113 VAL A N 1
ATOM 885 C CA . VAL A 1 113 ? 6.888 -1.816 -0.776 1.00 91.19 113 VAL A CA 1
ATOM 886 C C . VAL A 1 113 ? 6.695 -3.300 -1.051 1.00 91.19 113 VAL A C 1
ATOM 888 O O . VAL A 1 113 ? 7.342 -4.156 -0.454 1.00 91.19 113 VAL A O 1
ATOM 891 N N . VAL A 1 114 ? 5.778 -3.623 -1.960 1.00 89.94 114 VAL A N 1
ATOM 892 C CA . VAL A 1 114 ? 5.477 -5.003 -2.346 1.00 89.94 114 VAL A CA 1
ATOM 893 C C . VAL A 1 114 ? 5.778 -5.165 -3.822 1.00 89.94 114 VAL A C 1
ATOM 895 O O . VAL A 1 114 ? 5.235 -4.445 -4.655 1.00 89.94 114 VAL A O 1
ATOM 898 N N . ARG A 1 115 ? 6.622 -6.138 -4.162 1.00 88.50 115 ARG A N 1
ATOM 899 C CA . ARG A 1 115 ? 6.779 -6.565 -5.553 1.00 88.50 115 ARG A CA 1
ATOM 900 C C . ARG A 1 115 ? 5.669 -7.548 -5.891 1.00 88.50 115 ARG A C 1
ATOM 902 O O . ARG A 1 115 ? 5.431 -8.503 -5.152 1.00 88.50 115 ARG A O 1
ATOM 909 N N . LEU A 1 116 ? 4.986 -7.308 -7.000 1.00 84.81 116 LEU A N 1
ATOM 910 C CA . LEU A 1 116 ? 3.945 -8.189 -7.519 1.00 84.81 116 LEU A CA 1
ATOM 911 C C . LEU A 1 116 ? 4.580 -9.324 -8.342 1.00 84.81 116 LEU A C 1
ATOM 913 O O . LEU A 1 116 ? 4.205 -9.560 -9.483 1.00 84.81 116 LEU A O 1
ATOM 917 N N . ASP A 1 117 ? 5.589 -9.995 -7.775 1.00 76.81 117 ASP A N 1
ATOM 918 C CA . ASP A 1 117 ? 6.311 -11.093 -8.412 1.00 76.81 117 ASP A CA 1
ATOM 919 C C . ASP A 1 117 ? 5.575 -12.435 -8.233 1.00 76.81 117 ASP A C 1
ATOM 921 O O . ASP A 1 117 ? 5.564 -13.038 -7.161 1.00 76.81 117 ASP A O 1
ATOM 925 N N . GLY A 1 118 ? 4.945 -12.929 -9.303 1.00 70.25 118 GLY A N 1
ATOM 926 C CA . GLY A 1 118 ? 4.231 -14.209 -9.295 1.00 70.25 118 GLY A CA 1
ATOM 927 C C . GLY A 1 118 ? 2.802 -14.110 -8.750 1.00 70.25 118 GLY A C 1
ATOM 928 O O . GLY A 1 118 ? 2.009 -13.296 -9.214 1.00 70.25 118 GLY A O 1
ATOM 929 N N . ALA A 1 119 ? 2.425 -14.980 -7.804 1.00 75.00 119 ALA A N 1
ATOM 930 C CA . ALA A 1 119 ? 1.054 -15.031 -7.290 1.00 75.00 119 ALA A CA 1
ATOM 931 C C . ALA A 1 119 ? 0.761 -13.848 -6.349 1.00 75.00 119 ALA A C 1
ATOM 933 O O . ALA A 1 119 ? 1.253 -13.808 -5.218 1.00 75.00 119 ALA A O 1
ATOM 934 N N . LEU A 1 120 ? -0.111 -12.936 -6.790 1.00 79.12 120 LEU A N 1
ATOM 935 C CA . LEU A 1 120 ? -0.529 -11.717 -6.085 1.00 79.12 120 LEU A CA 1
ATOM 936 C C . LEU A 1 120 ? -0.872 -11.950 -4.604 1.00 79.12 120 LEU A C 1
ATOM 938 O O . LEU A 1 120 ? -0.390 -11.237 -3.724 1.00 79.12 120 LEU A O 1
ATOM 942 N N . ALA A 1 121 ? -1.622 -13.014 -4.308 1.00 75.75 121 ALA A N 1
ATOM 943 C CA . ALA A 1 121 ? -1.982 -13.390 -2.942 1.00 75.75 121 ALA A CA 1
ATOM 944 C C . ALA A 1 121 ? -0.756 -13.685 -2.054 1.00 75.75 121 ALA A C 1
ATOM 946 O O . ALA A 1 121 ? -0.730 -13.295 -0.888 1.00 75.75 121 ALA A O 1
ATOM 947 N N . GLY A 1 122 ? 0.278 -14.333 -2.599 1.00 73.12 122 GLY A N 1
ATOM 948 C CA . GLY A 1 122 ? 1.518 -14.635 -1.880 1.00 73.12 122 GLY A CA 1
ATOM 949 C C . GLY A 1 122 ? 2.361 -13.391 -1.598 1.00 73.12 122 GLY A C 1
ATOM 950 O O . GLY A 1 122 ? 2.966 -13.279 -0.530 1.00 73.12 122 GLY A O 1
ATOM 951 N N . SER A 1 123 ? 2.369 -12.421 -2.514 1.00 78.81 123 SER A N 1
ATOM 952 C CA . SER A 1 123 ? 3.043 -11.136 -2.296 1.00 78.81 123 SER A CA 1
ATOM 953 C C . SER A 1 123 ? 2.332 -10.287 -1.248 1.00 78.81 123 SER A C 1
ATOM 955 O O . SER A 1 123 ? 2.987 -9.746 -0.357 1.00 78.81 123 SER A O 1
ATOM 957 N N . LEU A 1 124 ? 0.999 -10.263 -1.263 1.00 81.31 124 LEU A N 1
ATOM 958 C CA . LEU A 1 124 ? 0.203 -9.542 -0.270 1.00 81.31 124 LEU A CA 1
ATOM 959 C C . LEU A 1 124 ? 0.276 -10.177 1.122 1.00 81.31 124 LEU A C 1
ATOM 961 O O . LEU A 1 124 ? 0.346 -9.448 2.106 1.00 81.31 124 LEU A O 1
ATOM 965 N N . ALA A 1 125 ? 0.349 -11.510 1.224 1.00 74.75 125 ALA A N 1
ATOM 966 C CA . ALA A 1 125 ? 0.427 -12.245 2.495 1.00 74.75 125 ALA A CA 1
ATOM 967 C C . ALA A 1 125 ? 1.584 -11.815 3.417 1.00 74.75 125 ALA A C 1
ATOM 969 O O . ALA A 1 125 ? 1.551 -12.074 4.620 1.00 74.75 125 ALA A O 1
ATOM 970 N N . ARG A 1 126 ? 2.620 -11.178 2.858 1.00 71.75 126 ARG A N 1
ATOM 971 C CA . ARG A 1 126 ? 3.789 -10.681 3.595 1.00 71.75 126 ARG A CA 1
ATOM 972 C C . ARG A 1 126 ? 3.489 -9.398 4.384 1.00 71.75 126 ARG A C 1
ATOM 974 O O . ARG A 1 126 ? 4.270 -9.033 5.261 1.00 71.75 126 ARG A O 1
ATOM 981 N N . LEU A 1 127 ? 2.368 -8.728 4.107 1.00 82.19 127 LEU A N 1
ATOM 982 C CA . LEU A 1 127 ? 1.979 -7.489 4.775 1.00 82.19 127 LEU A CA 1
ATOM 983 C C . LEU A 1 127 ? 1.568 -7.746 6.235 1.00 82.19 127 LEU A C 1
ATOM 985 O O . LEU A 1 127 ? 0.740 -8.617 6.512 1.00 82.19 127 LEU A O 1
ATOM 989 N N . PRO A 1 128 ? 2.078 -6.957 7.198 1.00 74.25 128 PRO A N 1
ATOM 990 C CA . PRO A 1 128 ? 1.963 -7.269 8.625 1.00 74.25 128 PRO A CA 1
ATOM 991 C C . PRO A 1 128 ? 0.556 -7.080 9.207 1.00 74.25 128 PRO A C 1
ATOM 993 O O . PRO A 1 128 ? 0.323 -7.434 10.360 1.00 74.25 128 PRO A O 1
ATOM 996 N N . PHE A 1 129 ? -0.370 -6.511 8.435 1.00 75.38 129 PHE A N 1
ATOM 997 C CA . PHE A 1 129 ? -1.738 -6.194 8.848 1.00 75.38 129 PHE A CA 1
ATOM 998 C C . PHE A 1 129 ? -2.802 -7.031 8.124 1.00 75.38 129 PHE A C 1
ATOM 1000 O O . PHE A 1 129 ? -3.998 -6.752 8.279 1.00 75.38 129 PHE A O 1
ATOM 1007 N N . LEU A 1 130 ? -2.394 -8.013 7.314 1.00 70.50 130 LEU A N 1
ATOM 1008 C CA . LEU A 1 130 ? -3.306 -9.029 6.799 1.00 70.50 130 LEU A CA 1
ATOM 1009 C C . LEU A 1 130 ? -3.441 -10.170 7.825 1.00 70.50 130 LEU A C 1
ATOM 1011 O O . LEU A 1 130 ? -2.461 -10.531 8.484 1.00 70.50 130 LEU A O 1
ATOM 1015 N N . PRO A 1 131 ? -4.654 -10.720 8.011 1.00 60.78 131 PRO A N 1
ATOM 1016 C CA . PRO A 1 131 ? -4.904 -11.819 8.922 1.00 60.78 131 PRO A CA 1
ATOM 1017 C C . PRO A 1 131 ? -4.096 -13.036 8.477 1.00 60.78 131 PRO A C 1
ATOM 1019 O O . PRO A 1 131 ? -4.018 -13.347 7.292 1.00 60.78 131 PRO A O 1
ATOM 1022 N N . LEU A 1 132 ? -3.536 -13.759 9.447 1.00 54.38 132 LEU A N 1
ATOM 1023 C CA . LEU A 1 132 ? -2.710 -14.956 9.235 1.00 54.38 132 LEU A CA 1
ATOM 1024 C C . LEU A 1 132 ? -3.520 -16.179 8.773 1.00 54.38 132 LEU A C 1
ATOM 1026 O O . LEU A 1 132 ? -3.120 -17.319 9.014 1.00 54.38 132 LEU A O 1
ATOM 1030 N N . LEU A 1 133 ? -4.691 -15.960 8.174 1.00 50.12 133 LEU A N 1
ATOM 1031 C CA . LEU A 1 133 ? -5.532 -17.050 7.722 1.00 50.12 133 LEU A CA 1
ATOM 1032 C C . LEU A 1 133 ? -4.814 -17.793 6.590 1.00 50.12 133 LEU A C 1
ATOM 1034 O O . LEU A 1 133 ? -4.225 -17.156 5.712 1.00 50.12 133 LEU A O 1
ATOM 1038 N N . PRO A 1 134 ? -4.852 -19.134 6.591 1.00 45.94 134 PRO A N 1
ATOM 1039 C CA . PRO A 1 134 ? -4.316 -19.903 5.487 1.00 45.94 134 PRO A CA 1
ATOM 1040 C C . PRO A 1 134 ? -5.064 -19.506 4.213 1.00 45.94 134 PRO A C 1
ATOM 1042 O O . PRO A 1 134 ? -6.273 -19.710 4.114 1.00 45.94 134 PRO A O 1
ATOM 1045 N N . ILE A 1 135 ? -4.341 -18.963 3.233 1.00 49.62 135 ILE A N 1
ATOM 1046 C CA . ILE A 1 135 ? -4.865 -18.672 1.884 1.00 49.62 135 ILE A CA 1
ATOM 1047 C C . ILE A 1 135 ? -5.311 -19.987 1.205 1.00 49.62 135 ILE A C 1
ATOM 1049 O O . ILE A 1 135 ? -6.131 -20.000 0.292 1.00 49.62 135 ILE A O 1
ATOM 1053 N N . THR A 1 136 ? -4.836 -21.124 1.726 1.00 47.62 136 THR A N 1
ATOM 1054 C CA . THR A 1 136 ? -5.271 -22.483 1.403 1.00 47.62 136 THR A CA 1
ATOM 1055 C C . THR A 1 136 ? -5.290 -23.305 2.696 1.00 47.62 136 THR A C 1
ATOM 1057 O O . THR A 1 136 ? -4.317 -23.218 3.454 1.00 47.62 136 THR A O 1
ATOM 1060 N N . PRO A 1 137 ? -6.321 -24.122 2.989 1.00 41.28 137 PRO A N 1
ATOM 1061 C CA . PRO A 1 137 ? -6.262 -25.051 4.117 1.00 41.28 137 PRO A CA 1
ATOM 1062 C C . PRO A 1 137 ? -5.006 -25.933 3.995 1.00 41.28 137 PRO A C 1
ATOM 1064 O O . PRO A 1 137 ? -4.879 -26.715 3.059 1.00 41.28 137 PRO A O 1
ATOM 1067 N N . GLY A 1 138 ? -4.049 -25.752 4.913 1.00 50.03 138 GLY A N 1
ATOM 1068 C CA . GLY A 1 138 ? -2.764 -26.467 4.935 1.00 50.03 138 GLY A CA 1
ATOM 1069 C C . GLY A 1 138 ? -1.517 -25.620 4.647 1.00 50.03 138 GLY A C 1
ATOM 1070 O O . GLY A 1 138 ? -0.418 -26.048 4.992 1.00 50.03 138 GLY A O 1
ATOM 1071 N N . VAL A 1 139 ? -1.652 -24.404 4.104 1.00 50.19 139 VAL A N 1
ATOM 1072 C CA . VAL A 1 139 ? -0.512 -23.507 3.842 1.00 50.19 139 VAL A CA 1
ATOM 1073 C C . VAL A 1 139 ? -0.503 -22.383 4.878 1.00 50.19 139 VAL A C 1
ATOM 1075 O O . VAL A 1 139 ? -1.170 -21.362 4.719 1.00 50.19 139 VAL A O 1
ATOM 1078 N N . GLN A 1 140 ? 0.251 -22.566 5.967 1.00 49.97 140 GLN A N 1
ATOM 1079 C CA . GLN A 1 140 ? 0.605 -21.447 6.846 1.00 49.97 140 GLN A CA 1
ATOM 1080 C C . GLN A 1 140 ? 1.612 -20.552 6.116 1.00 49.97 140 GLN A C 1
ATOM 1082 O O . GLN A 1 140 ? 2.770 -20.922 5.939 1.00 49.97 140 GLN A O 1
ATOM 1087 N N . THR A 1 141 ? 1.165 -19.375 5.687 1.00 56.09 141 THR A N 1
ATOM 1088 C CA . THR A 1 141 ? 1.978 -18.391 4.956 1.00 56.09 141 THR A CA 1
ATOM 1089 C C . THR A 1 141 ? 2.929 -17.609 5.858 1.00 56.09 141 THR A C 1
ATOM 1091 O O . THR A 1 141 ? 3.958 -17.129 5.388 1.00 56.09 141 THR A O 1
ATOM 1094 N N . ARG A 1 142 ? 2.644 -17.524 7.163 1.00 51.59 142 ARG A N 1
ATOM 1095 C CA . ARG A 1 142 ? 3.554 -16.941 8.151 1.00 51.59 142 ARG A CA 1
ATOM 1096 C C . ARG A 1 142 ? 3.868 -17.966 9.234 1.00 51.59 142 ARG A C 1
ATOM 1098 O O . ARG A 1 142 ? 2.939 -18.473 9.862 1.00 51.59 14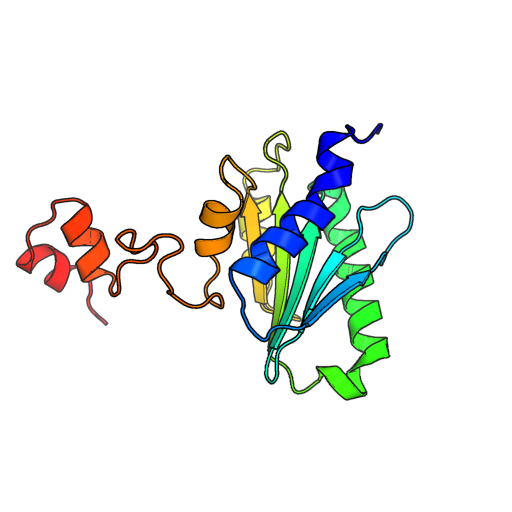2 ARG A O 1
ATOM 1105 N N . PRO A 1 143 ? 5.148 -18.248 9.511 1.00 56.75 143 PRO A N 1
ATOM 1106 C CA . PRO A 1 143 ? 5.491 -19.014 10.689 1.00 56.75 143 PRO A CA 1
ATOM 1107 C C . PRO A 1 143 ? 5.039 -18.231 11.935 1.00 56.75 143 PRO A C 1
ATOM 1109 O O . PRO A 1 143 ? 5.366 -17.048 12.059 1.00 56.75 143 PRO A O 1
ATOM 1112 N N . PRO A 1 144 ? 4.309 -18.862 12.869 1.00 61.91 144 PRO A N 1
ATOM 1113 C CA . PRO A 1 144 ? 3.752 -18.208 14.056 1.00 61.91 144 PRO A CA 1
ATOM 1114 C C . PRO A 1 144 ? 4.819 -17.625 14.994 1.00 61.91 144 PRO A C 1
ATOM 1116 O O . PRO A 1 144 ? 4.496 -16.838 15.877 1.00 61.91 144 PRO A O 1
ATOM 1119 N N . SER A 1 145 ? 6.095 -17.976 14.804 1.00 70.75 145 SER A N 1
ATOM 1120 C CA . SER A 1 145 ? 7.228 -17.362 15.494 1.00 70.75 145 SER A CA 1
ATOM 1121 C C . SER A 1 145 ? 8.494 -17.391 14.630 1.00 70.75 145 SER A C 1
ATOM 1123 O O . SER A 1 145 ? 8.622 -18.223 13.726 1.00 70.75 145 SER A O 1
ATOM 1125 N N . ALA A 1 146 ? 9.473 -16.538 14.950 1.00 71.25 146 ALA A N 1
ATOM 1126 C CA . ALA A 1 146 ? 10.812 -16.605 14.355 1.00 71.25 146 ALA A CA 1
ATOM 1127 C C . ALA A 1 146 ? 11.472 -17.979 14.589 1.00 71.25 146 ALA A C 1
ATOM 1129 O O . ALA A 1 146 ? 12.158 -18.503 13.715 1.00 71.25 146 ALA A O 1
ATOM 1130 N N . GLN A 1 147 ? 11.177 -18.628 15.719 1.00 71.69 147 GLN A N 1
ATOM 1131 C CA . GLN A 1 147 ? 11.627 -19.995 15.988 1.00 71.69 147 GLN A CA 1
ATOM 1132 C C . GLN A 1 147 ? 11.009 -20.986 14.993 1.00 71.69 147 GLN A C 1
ATOM 1134 O O . GLN A 1 147 ? 11.698 -21.871 14.489 1.00 71.69 147 GLN A O 1
ATOM 1139 N N . THR A 1 148 ? 9.726 -20.824 14.659 1.00 67.81 148 THR A N 1
ATOM 1140 C CA . THR A 1 148 ? 9.044 -21.661 13.664 1.00 67.81 148 THR A CA 1
ATOM 1141 C C . THR A 1 148 ? 9.615 -21.448 12.259 1.00 67.81 148 THR A C 1
ATOM 1143 O O . THR A 1 148 ? 9.801 -22.431 11.548 1.00 67.81 148 THR A O 1
ATOM 1146 N N . LEU A 1 149 ? 9.978 -20.212 11.887 1.00 73.81 149 LEU A N 1
ATOM 1147 C CA . LEU A 1 149 ? 10.674 -19.913 10.624 1.00 73.81 149 LEU A CA 1
ATOM 1148 C C . LEU A 1 149 ? 12.016 -20.653 10.545 1.00 73.81 149 LEU A C 1
ATOM 1150 O O . LEU A 1 149 ? 12.293 -21.348 9.569 1.00 73.81 149 LEU A O 1
ATOM 1154 N N . LEU A 1 150 ? 12.849 -20.522 11.581 1.00 78.44 150 LEU A N 1
ATOM 1155 C CA . LEU A 1 150 ? 14.174 -21.143 11.623 1.00 78.44 150 LEU A CA 1
ATOM 1156 C C . LEU A 1 150 ? 14.067 -22.671 11.554 1.00 78.44 150 LEU A C 1
ATOM 1158 O O . LEU A 1 150 ? 14.800 -23.315 10.804 1.00 78.44 150 LEU A O 1
ATOM 1162 N N . ARG A 1 151 ? 13.093 -23.256 12.257 1.00 75.50 151 ARG A N 1
ATOM 1163 C CA . ARG A 1 151 ? 12.823 -24.699 12.199 1.00 75.50 151 ARG A CA 1
ATOM 1164 C C . ARG A 1 151 ? 12.363 -25.168 10.819 1.00 75.50 151 ARG A C 1
ATOM 1166 O O . ARG A 1 151 ? 12.814 -26.216 10.373 1.00 75.50 151 ARG A O 1
ATOM 1173 N N . GLN A 1 152 ? 11.524 -24.400 10.121 1.00 76.69 152 GLN A N 1
ATOM 1174 C CA . GLN A 1 152 ? 11.139 -24.694 8.731 1.00 76.69 152 GLN A CA 1
ATOM 1175 C C . GLN A 1 152 ? 12.336 -24.653 7.766 1.00 76.69 152 GLN A C 1
ATOM 1177 O O . GLN A 1 152 ? 12.308 -25.297 6.722 1.00 76.69 152 GLN A O 1
ATOM 1182 N N . ARG A 1 153 ? 13.410 -23.938 8.120 1.00 76.69 153 ARG A N 1
ATOM 1183 C CA . ARG A 1 153 ? 14.691 -23.918 7.394 1.00 76.69 153 ARG A CA 1
ATOM 1184 C C . ARG A 1 153 ? 15.682 -24.986 7.882 1.00 76.69 153 ARG A C 1
ATOM 1186 O O . ARG A 1 153 ? 16.880 -24.848 7.662 1.00 76.69 153 ARG A O 1
ATOM 1193 N N . ASN A 1 154 ? 15.189 -26.049 8.523 1.00 76.25 154 ASN A N 1
ATOM 1194 C CA . ASN A 1 154 ? 15.966 -27.167 9.069 1.00 76.25 154 ASN A CA 1
ATOM 1195 C C . ASN A 1 154 ? 16.955 -26.798 10.191 1.00 76.25 154 ASN A C 1
ATOM 1197 O O . ASN A 1 154 ? 17.864 -27.578 10.484 1.00 76.25 154 ASN A O 1
ATOM 1201 N N . LEU A 1 155 ? 16.784 -25.659 10.880 1.00 78.44 155 LEU A N 1
ATOM 1202 C CA . LEU A 1 155 ? 17.517 -25.448 12.131 1.00 78.44 155 LEU A CA 1
ATOM 1203 C C . LEU A 1 155 ? 16.976 -26.357 13.238 1.00 78.44 155 LEU A C 1
ATOM 1205 O O . LEU A 1 155 ? 15.765 -26.503 13.432 1.00 78.44 155 LEU A O 1
ATOM 1209 N N . LYS A 1 156 ? 17.903 -26.900 14.034 1.00 81.50 156 LYS A N 1
ATOM 1210 C CA . LYS A 1 156 ? 17.581 -27.601 15.281 1.00 81.50 156 LYS A CA 1
ATOM 1211 C C . LYS A 1 156 ? 16.814 -26.670 16.221 1.00 81.50 156 LYS A C 1
ATOM 1213 O O . LYS A 1 156 ? 17.133 -25.485 16.325 1.00 81.50 156 LYS A O 1
ATOM 1218 N N . ALA A 1 157 ? 15.825 -27.222 16.922 1.00 75.25 157 ALA A N 1
ATOM 1219 C CA . ALA A 1 157 ? 14.932 -26.458 17.793 1.00 75.25 157 ALA A CA 1
ATOM 1220 C C . ALA A 1 157 ? 15.691 -25.658 18.867 1.00 75.25 157 ALA A C 1
ATOM 1222 O O . ALA A 1 157 ? 15.344 -24.506 19.118 1.00 75.25 157 ALA A O 1
ATOM 1223 N N . ASP A 1 158 ? 16.764 -26.227 19.420 1.00 76.12 158 ASP A N 1
ATOM 1224 C CA . ASP A 1 158 ? 17.585 -25.573 20.445 1.00 76.12 158 ASP A CA 1
ATOM 1225 C C . ASP A 1 158 ? 18.334 -24.351 19.898 1.00 76.12 158 ASP A C 1
ATOM 1227 O O . ASP A 1 158 ? 18.376 -23.302 20.539 1.00 76.12 158 ASP A O 1
ATOM 1231 N N . LEU A 1 159 ? 18.851 -24.447 18.668 1.00 72.88 159 LEU A N 1
ATOM 1232 C CA . LEU A 1 159 ? 19.538 -23.343 17.994 1.00 72.88 159 LEU A CA 1
ATOM 1233 C C . LEU A 1 159 ? 18.549 -22.251 17.565 1.00 72.88 159 LEU A C 1
ATOM 1235 O O . LEU A 1 159 ? 18.819 -21.066 17.731 1.00 72.88 159 LEU A O 1
ATOM 1239 N N . ALA A 1 160 ? 17.372 -22.644 17.071 1.00 74.31 160 ALA A N 1
ATOM 1240 C CA . ALA A 1 160 ? 16.303 -21.708 16.738 1.00 74.31 160 ALA A CA 1
ATOM 1241 C C . ALA A 1 160 ? 15.825 -20.918 17.969 1.00 74.31 160 ALA A C 1
ATOM 1243 O O . ALA A 1 160 ? 15.543 -19.729 17.860 1.00 74.31 160 ALA A O 1
ATOM 1244 N N . LYS A 1 161 ? 15.766 -21.559 19.143 1.00 71.25 161 LYS A N 1
ATOM 1245 C CA . LYS A 1 161 ? 15.426 -20.907 20.414 1.00 71.25 161 LYS A CA 1
ATOM 1246 C C . LYS A 1 161 ? 16.518 -19.938 20.876 1.00 71.25 161 LYS A C 1
ATOM 1248 O O . LYS A 1 161 ? 16.187 -18.861 21.349 1.00 71.25 161 LYS A O 1
ATOM 1253 N N . ALA A 1 162 ? 17.789 -20.304 20.715 1.00 74.69 162 ALA A N 1
ATOM 1254 C CA . ALA A 1 162 ? 18.926 -19.476 21.123 1.00 74.69 162 ALA A CA 1
ATOM 1255 C C . ALA A 1 162 ? 19.162 -18.250 20.222 1.00 74.69 162 ALA A C 1
ATOM 1257 O O . ALA A 1 162 ? 19.707 -17.260 20.688 1.00 74.69 162 ALA A O 1
ATOM 1258 N N . LEU A 1 163 ? 18.763 -18.304 18.947 1.00 72.06 163 LEU A N 1
ATOM 1259 C CA . LEU A 1 163 ? 18.889 -17.181 18.005 1.00 72.06 163 LEU A CA 1
ATOM 1260 C C . LEU A 1 163 ? 17.769 -16.144 18.143 1.00 72.06 163 LEU A C 1
ATOM 1262 O O . LEU A 1 163 ? 17.918 -15.009 17.702 1.00 72.06 163 LEU A O 1
ATOM 1266 N N . VAL A 1 164 ? 16.643 -16.538 18.734 1.00 69.25 164 VAL A N 1
ATOM 1267 C CA . VAL A 1 164 ? 15.496 -15.664 18.988 1.00 69.25 164 VAL A CA 1
ATOM 1268 C C . VAL A 1 164 ? 15.544 -15.270 20.463 1.00 69.25 164 VAL A C 1
ATOM 1270 O O . VAL A 1 164 ? 14.808 -15.816 21.284 1.00 69.25 164 VAL A O 1
ATOM 1273 N N . VAL A 1 165 ? 16.472 -14.376 20.804 1.00 62.16 165 VAL A N 1
ATOM 1274 C CA . VAL A 1 165 ? 16.555 -13.737 22.129 1.00 62.16 165 VAL A CA 1
ATOM 1275 C C . VAL A 1 165 ? 15.767 -12.418 22.069 1.00 62.16 165 VAL A C 1
ATOM 1277 O O . VAL A 1 165 ? 15.846 -11.754 21.034 1.00 62.16 165 VAL A O 1
ATOM 1280 N N . PRO A 1 166 ? 14.966 -12.069 23.096 1.00 52.38 166 PRO A N 1
ATOM 1281 C CA . PRO A 1 166 ? 14.280 -10.776 23.176 1.00 52.38 166 PRO A CA 1
ATOM 1282 C C . PRO A 1 166 ? 15.238 -9.580 23.198 1.00 52.38 166 PRO A C 1
ATOM 1284 O O . PRO A 1 166 ? 16.372 -9.734 23.709 1.00 52.38 166 PRO A O 1
#

Radius of gyration: 17.51 Å; chains: 1; bounding box: 35×44×46 Å

Sequence (166 aa):
MQSSPETLSLPTELRSTLADLMKGATFSEEVLRGGCLPVVMMLRQHALTAFAVGDEADYEPLYEAFKKHYLKNSAQWSTKDVAFVYCLPAEVIVAADFCSRVEVDVYFCRKYVVRLDGALAGSLARLPFLPLLPITPGVQTRPPSAQTLLRQRNLKADLAKALVVP

Secondary structure (DSSP, 8-state):
----HHHHHHHHHHHHHHHHH-TT-EEEEE--STTSPPEEEEE-SSEEEEEEE--HHHHHHHHHHHHHHHHHTHHHHTTSEEEEEEEE-TT----TTHHHHHHH--SSSEEEEEE--S-HHHHHTTSTTS----SSTT--SS-SSHHHHHHHTT--HHHHHHH---

pLDDT: mean 80.13, std 13.62, range [39.47, 94.56]